Protein AF-A0A2W2BRA9-F1 (afdb_monomer)

pLDDT: mean 92.09, std 8.66, range [53.75, 98.25]

Secondary structure (DSSP, 8-state):
---HHHHHHHHHHHHHHHHHHHTSPPSSS-TTB-TTT-SBSSPHHHHHHHHHHHHTTPPP---GGG-

Solvent-accessible surface area (backbone atoms only — not comparable to full-atom values): 3962 Å² total; per-residue (Å²): 132,80,54,70,66,58,52,51,47,52,48,35,48,50,54,18,52,52,45,43,52,64,44,44,45,48,95,63,87,61,56,58,30,17,75,73,78,74,40,62,56,82,41,72,65,47,52,50,21,55,47,34,24,54,77,65,73,45,73,90,81,74,56,72,95,79,108

Sequence (67 aa):
MTDPVEQVRAQLVLSARVIMTDHWPPTDGRRDWCPICNCHWKCRAMLTAYAYLRLVGAHIWIPPHLG

Organism: NCBI:txid515350

Foldseek 3Di:
DDDPVVVLLVVLQVQLLVLQVQQQADPDDCNQAGPVVRHGPPDPSNVSSVVSCVVNVHDDDHDPVVD

Nearest PDB structures (foldseek):
  3rlm-assembly1_B  TM=3.274E-01  e=2.118E+00  Paracoccus denitrificans PD1222
  3rn1-assembly1_A  TM=2.876E-01  e=2.118E+00  Paracoccus denitrificans PD1222
  3sjl-assembly1_B  TM=2.641E-01  e=2.963E+00  Paracoccus denitrificans PD1222
  8xks-assembly1_J  TM=3.272E-01  e=8.109E+00  Chlamydomonas reinhardtii

Mean predicted aligned error: 3.94 Å

Structure (mmCIF, N/CA/C/O backbone):
data_AF-A0A2W2BRA9-F1
#
_entry.id   AF-A0A2W2BRA9-F1
#
loop_
_atom_site.group_PDB
_atom_site.id
_atom_site.type_symbol
_atom_site.label_atom_id
_atom_site.label_alt_id
_atom_site.label_comp_id
_atom_site.label_asym_id
_atom_site.label_entity_id
_atom_site.label_seq_id
_atom_site.pdbx_PDB_ins_code
_atom_site.Cartn_x
_atom_site.Cartn_y
_atom_site.Cartn_z
_atom_site.occupancy
_atom_site.B_iso_or_equiv
_atom_site.auth_seq_id
_atom_site.auth_comp_id
_atom_site.auth_asym_id
_atom_site.auth_atom_id
_atom_site.pdbx_PDB_model_num
ATOM 1 N N . MET A 1 1 ? -5.614 14.002 22.453 1.00 68.75 1 MET A N 1
ATOM 2 C CA . MET A 1 1 ? -4.794 12.813 22.138 1.00 68.75 1 MET A CA 1
ATOM 3 C C . MET A 1 1 ? -5.612 11.952 21.204 1.00 68.75 1 MET A C 1
ATOM 5 O O . MET A 1 1 ? -6.765 11.698 21.525 1.00 68.75 1 MET A O 1
ATOM 9 N N . THR A 1 2 ? -5.077 11.604 20.038 1.00 75.69 2 THR A N 1
ATOM 10 C CA . THR A 1 2 ? -5.768 10.726 19.087 1.00 75.69 2 THR A CA 1
ATOM 11 C C . THR A 1 2 ? -5.886 9.327 19.689 1.00 75.69 2 THR A C 1
ATOM 13 O O . THR A 1 2 ? -4.949 8.868 20.340 1.00 75.69 2 THR A O 1
ATOM 16 N N . ASP A 1 3 ? -7.033 8.676 19.504 1.00 93.19 3 ASP A N 1
ATOM 17 C CA . ASP A 1 3 ? -7.238 7.277 19.886 1.00 93.19 3 ASP A CA 1
ATOM 18 C C . ASP A 1 3 ? -6.150 6.396 19.229 1.00 93.19 3 ASP A C 1
ATOM 20 O O . ASP A 1 3 ? -5.920 6.528 18.020 1.00 93.19 3 ASP A O 1
ATOM 24 N N . PRO A 1 4 ? -5.457 5.512 19.975 1.00 93.94 4 PRO A N 1
ATOM 25 C CA . PRO A 1 4 ? -4.504 4.562 19.403 1.00 93.94 4 PRO A CA 1
ATOM 26 C C . PRO A 1 4 ? -5.042 3.788 18.190 1.00 93.94 4 PRO A C 1
ATOM 28 O O . PRO A 1 4 ? -4.285 3.516 17.255 1.00 93.94 4 PRO A O 1
ATOM 31 N N . VAL A 1 5 ? -6.341 3.471 18.156 1.00 93.75 5 VAL A N 1
ATOM 32 C CA . VAL A 1 5 ? -6.972 2.785 17.015 1.00 93.75 5 VAL A CA 1
ATOM 33 C C . VAL A 1 5 ? -6.982 3.673 15.770 1.00 93.75 5 VAL A C 1
ATOM 35 O O . VAL A 1 5 ? -6.593 3.230 14.687 1.00 93.75 5 VAL A O 1
ATOM 38 N N . GLU A 1 6 ? -7.363 4.940 15.923 1.00 95.12 6 GLU A N 1
ATOM 39 C CA . GLU A 1 6 ? -7.337 5.944 14.853 1.00 95.12 6 GLU A CA 1
ATOM 40 C C . GLU A 1 6 ? -5.907 6.181 14.344 1.00 95.12 6 GLU A C 1
ATOM 42 O O . GLU A 1 6 ? -5.678 6.279 13.136 1.00 95.12 6 GLU A O 1
ATOM 47 N N . GLN A 1 7 ? -4.917 6.187 15.241 1.00 96.38 7 GLN A N 1
ATOM 48 C CA . GLN A 1 7 ? -3.512 6.325 14.858 1.00 96.38 7 GLN A CA 1
ATOM 49 C C . GLN A 1 7 ? -3.021 5.132 14.023 1.00 96.38 7 GLN A C 1
ATOM 51 O O . GLN A 1 7 ? -2.394 5.330 12.979 1.00 96.38 7 GLN A O 1
ATOM 56 N N . VAL A 1 8 ? -3.330 3.898 14.433 1.00 96.81 8 VAL A N 1
ATOM 57 C CA . VAL A 1 8 ? -2.984 2.691 13.662 1.00 96.81 8 VAL A CA 1
ATOM 58 C C . VAL A 1 8 ? -3.694 2.693 12.309 1.00 96.81 8 VAL A C 1
ATOM 60 O O . VAL A 1 8 ? -3.064 2.419 11.285 1.00 96.81 8 VAL A O 1
ATOM 63 N N . ARG A 1 9 ? -4.979 3.063 12.273 1.00 97.25 9 ARG A N 1
ATOM 64 C CA . ARG A 1 9 ? -5.751 3.195 11.031 1.00 97.25 9 ARG A CA 1
ATOM 65 C C . ARG A 1 9 ? -5.084 4.171 10.063 1.00 97.25 9 ARG A C 1
ATOM 67 O O . ARG A 1 9 ? -4.856 3.819 8.904 1.00 97.25 9 ARG A O 1
ATOM 74 N N . ALA A 1 10 ? -4.742 5.369 10.534 1.00 96.94 10 ALA A N 1
ATOM 75 C CA . ALA A 1 10 ? -4.083 6.389 9.724 1.00 96.94 10 ALA A CA 1
ATOM 76 C C . ALA A 1 10 ? -2.718 5.914 9.206 1.00 96.94 10 ALA A C 1
ATOM 78 O O . ALA A 1 10 ? -2.407 6.092 8.025 1.00 96.94 10 ALA A O 1
ATOM 79 N N . GLN A 1 11 ? -1.934 5.247 10.056 1.00 97.81 11 GLN A N 1
ATOM 80 C CA . GLN A 1 11 ? -0.626 4.722 9.682 1.00 97.81 11 GLN A CA 1
ATOM 81 C C . GLN A 1 11 ? -0.725 3.639 8.601 1.00 97.81 11 GLN A C 1
ATOM 83 O O . GLN A 1 11 ? 0.042 3.670 7.640 1.00 97.81 11 GLN A O 1
ATOM 88 N N . LEU A 1 12 ? -1.687 2.717 8.705 1.00 98.06 12 LEU A N 1
ATOM 89 C CA . LEU A 1 12 ? -1.906 1.678 7.693 1.00 98.06 12 LEU A CA 1
ATOM 90 C C . LEU A 1 12 ? -2.297 2.275 6.337 1.00 98.06 12 LEU A C 1
ATOM 92 O O . LEU A 1 12 ? -1.770 1.848 5.308 1.00 98.06 12 LEU A O 1
ATOM 96 N N . VAL A 1 13 ? -3.166 3.291 6.325 1.00 98.00 13 VAL A N 1
ATOM 97 C CA . VAL A 1 13 ? -3.529 4.009 5.093 1.00 98.00 13 VAL A CA 1
ATOM 98 C C . VAL A 1 13 ? -2.312 4.705 4.490 1.00 98.00 13 VAL A C 1
ATOM 100 O O . VAL A 1 13 ? -2.079 4.588 3.287 1.00 98.00 13 VAL A O 1
ATOM 103 N N . LEU A 1 14 ? -1.522 5.409 5.303 1.00 97.56 14 LEU A N 1
ATOM 104 C CA . LEU A 1 14 ? -0.331 6.114 4.834 1.00 97.56 14 LEU A CA 1
ATOM 105 C C . LEU A 1 14 ? 0.698 5.142 4.246 1.00 97.56 14 LEU A C 1
ATOM 107 O O . LEU A 1 14 ? 1.137 5.325 3.111 1.00 97.56 14 LEU A O 1
ATOM 111 N N . SER A 1 15 ? 1.029 4.078 4.978 1.00 98.06 15 SER A N 1
ATOM 112 C CA . SER A 1 15 ? 1.965 3.050 4.523 1.00 98.06 15 SER A CA 1
ATOM 113 C C . SER A 1 15 ? 1.490 2.376 3.236 1.00 98.06 15 SER A C 1
ATOM 115 O O . SER A 1 15 ? 2.295 2.168 2.331 1.00 98.06 15 SER A O 1
ATOM 117 N N . ALA A 1 16 ? 0.192 2.081 3.109 1.00 98.12 16 ALA A N 1
ATOM 118 C CA . ALA A 1 16 ? -0.356 1.525 1.877 1.00 98.12 16 ALA A CA 1
ATOM 119 C C . ALA A 1 16 ? -0.173 2.475 0.686 1.00 98.12 16 ALA A C 1
ATOM 121 O O . ALA A 1 16 ? 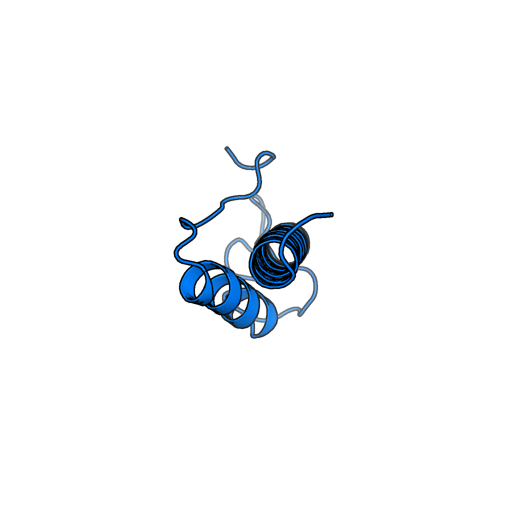0.279 2.039 -0.368 1.00 98.12 16 ALA A O 1
ATOM 122 N N . ARG A 1 17 ? -0.472 3.770 0.847 1.00 97.19 17 ARG A N 1
ATOM 123 C CA . ARG A 1 17 ? -0.340 4.767 -0.230 1.00 97.19 17 ARG A CA 1
ATOM 124 C C . ARG A 1 17 ? 1.102 4.945 -0.691 1.00 97.19 17 ARG A C 1
ATOM 126 O O . ARG A 1 17 ? 1.335 5.006 -1.894 1.00 97.19 17 ARG A O 1
ATOM 133 N N . VAL A 1 18 ? 2.060 4.979 0.235 1.00 96.88 18 VAL A N 1
ATOM 134 C CA . VAL A 1 18 ? 3.491 5.048 -0.109 1.00 96.88 18 VAL A CA 1
ATOM 135 C C . VAL A 1 18 ? 3.893 3.826 -0.933 1.00 96.88 18 VAL A C 1
ATOM 137 O O . VAL A 1 18 ? 4.337 3.980 -2.065 1.00 96.88 18 VAL A O 1
ATOM 140 N N . ILE A 1 19 ? 3.609 2.614 -0.440 1.00 97.25 19 ILE A N 1
ATOM 141 C CA . ILE A 1 19 ? 3.919 1.377 -1.174 1.00 97.25 19 ILE A CA 1
ATOM 142 C C . ILE A 1 19 ? 3.252 1.372 -2.555 1.00 97.25 19 ILE A C 1
ATOM 144 O O . ILE A 1 19 ? 3.877 1.006 -3.546 1.00 97.25 19 ILE A O 1
ATOM 148 N N . MET A 1 20 ? 1.982 1.771 -2.637 1.00 96.56 20 MET A N 1
ATOM 149 C CA . MET A 1 20 ? 1.251 1.796 -3.901 1.00 96.56 20 MET A CA 1
ATOM 150 C C . MET A 1 20 ? 1.800 2.830 -4.875 1.00 96.56 20 MET A C 1
ATOM 152 O O . MET A 1 20 ? 1.729 2.572 -6.064 1.00 96.56 20 MET A O 1
ATOM 156 N N . THR A 1 21 ? 2.340 3.953 -4.402 1.00 95.12 21 THR A N 1
ATOM 157 C CA . THR A 1 21 ? 3.013 4.961 -5.241 1.00 95.12 21 THR A CA 1
ATOM 158 C C . THR A 1 21 ? 4.288 4.377 -5.831 1.00 95.12 21 THR A C 1
ATOM 160 O O . THR A 1 21 ? 4.470 4.369 -7.042 1.00 95.12 21 THR A O 1
ATOM 163 N N . ASP A 1 22 ? 5.131 3.831 -4.962 1.00 95.12 22 ASP A N 1
ATOM 164 C CA . ASP A 1 22 ? 6.481 3.385 -5.288 1.00 95.12 22 ASP A CA 1
ATOM 165 C C . ASP A 1 22 ? 6.483 2.139 -6.188 1.00 95.12 22 ASP A C 1
ATOM 167 O O . ASP A 1 22 ? 7.334 1.974 -7.062 1.00 95.12 22 ASP A O 1
ATOM 171 N N . HIS A 1 23 ? 5.513 1.242 -5.993 1.00 95.69 23 HIS A N 1
ATOM 172 C CA . HIS A 1 23 ? 5.434 -0.031 -6.710 1.00 95.69 23 HIS A CA 1
ATOM 173 C C . HIS A 1 23 ? 4.438 -0.039 -7.876 1.00 95.69 23 HIS A C 1
ATOM 175 O O . HIS A 1 23 ? 4.264 -1.100 -8.495 1.00 95.69 23 HIS A O 1
ATOM 181 N N . TRP A 1 24 ? 3.770 1.080 -8.174 1.00 94.50 24 TRP A N 1
ATOM 182 C CA . TRP A 1 24 ? 2.818 1.130 -9.280 1.00 94.50 24 TRP A CA 1
ATOM 183 C C . TRP A 1 24 ? 3.525 0.908 -10.624 1.00 94.50 24 TRP A C 1
ATOM 185 O O . TRP A 1 24 ? 4.613 1.447 -10.829 1.00 94.50 24 TRP A O 1
ATOM 195 N N . PRO A 1 25 ? 2.942 0.135 -11.556 1.00 92.62 25 PRO A N 1
ATOM 196 C CA . PRO A 1 25 ? 3.521 -0.009 -12.881 1.00 92.62 25 PRO A CA 1
ATOM 197 C C . PRO A 1 25 ? 3.563 1.335 -13.618 1.00 92.62 25 PRO A C 1
ATOM 199 O O . PRO A 1 25 ? 2.593 2.093 -13.542 1.00 92.62 25 PRO A O 1
ATOM 202 N N . PRO A 1 26 ? 4.639 1.636 -14.357 1.00 87.62 26 PRO A N 1
ATOM 203 C CA . PRO A 1 26 ? 4.691 2.837 -15.182 1.00 87.62 26 PRO A CA 1
ATOM 204 C C . PRO A 1 26 ? 3.565 2.837 -16.229 1.00 87.62 26 PRO A C 1
ATOM 206 O O . PRO A 1 26 ? 3.083 1.782 -16.652 1.00 87.62 26 PRO A O 1
ATOM 209 N N . THR A 1 27 ? 3.124 4.027 -16.644 1.00 82.88 27 THR A N 1
ATOM 210 C CA . THR A 1 27 ? 2.086 4.197 -17.681 1.00 82.88 27 THR A CA 1
ATOM 211 C C . THR A 1 27 ? 2.612 3.955 -19.087 1.00 82.88 27 THR A C 1
ATOM 213 O O . THR A 1 27 ? 1.831 3.645 -19.991 1.00 82.88 27 THR A O 1
ATOM 216 N N . ASP A 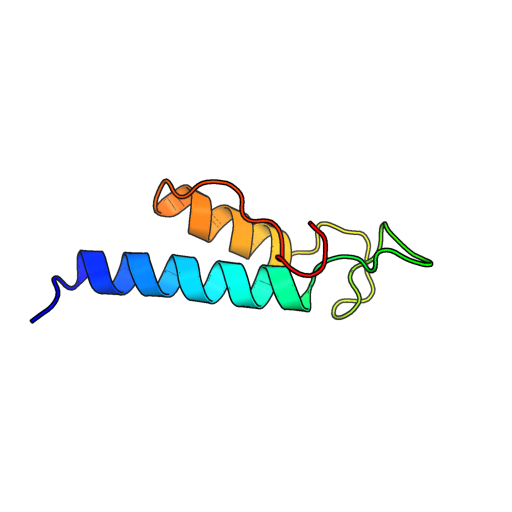1 28 ? 3.923 4.045 -19.269 1.00 83.31 28 ASP A N 1
ATOM 217 C CA . ASP A 1 28 ? 4.653 3.750 -20.487 1.00 83.31 28 ASP A CA 1
ATOM 218 C C . ASP A 1 28 ? 5.531 2.495 -20.333 1.00 83.31 28 ASP A C 1
ATOM 220 O O . ASP A 1 28 ? 5.878 2.041 -19.243 1.00 83.31 28 ASP A O 1
ATOM 224 N N . GLY A 1 29 ? 5.852 1.855 -21.458 1.00 80.50 29 GLY A N 1
ATOM 225 C CA . GLY A 1 29 ? 6.672 0.643 -21.458 1.00 80.50 29 GLY A CA 1
ATOM 226 C C . GLY A 1 29 ? 5.997 -0.565 -20.791 1.00 80.50 29 GLY A C 1
ATOM 227 O O . GLY A 1 29 ? 4.905 -0.982 -21.190 1.00 80.50 29 GLY A O 1
ATOM 228 N N . ARG A 1 30 ? 6.685 -1.189 -19.822 1.00 86.38 30 ARG A N 1
ATOM 229 C CA . ARG A 1 30 ? 6.266 -2.448 -19.170 1.00 86.38 30 ARG A CA 1
ATOM 230 C C . ARG A 1 30 ? 5.179 -2.210 -18.113 1.00 86.38 30 ARG A C 1
ATOM 232 O O . ARG A 1 30 ? 5.431 -2.290 -16.913 1.00 86.38 30 ARG A O 1
ATOM 239 N N . ARG A 1 31 ? 3.957 -1.955 -18.585 1.00 87.62 31 ARG A N 1
ATOM 240 C CA . ARG A 1 31 ? 2.751 -1.674 -17.775 1.00 87.62 31 ARG A CA 1
ATOM 241 C C . ARG A 1 31 ? 2.314 -2.810 -16.839 1.00 87.62 31 ARG A C 1
ATOM 243 O O . ARG A 1 31 ? 1.458 -2.614 -15.984 1.00 87.62 31 ARG A O 1
ATOM 250 N N . ASP A 1 32 ? 2.872 -3.999 -17.004 1.00 91.44 32 ASP A N 1
ATOM 251 C CA . ASP A 1 32 ? 2.610 -5.200 -16.211 1.00 91.44 32 ASP A CA 1
ATOM 252 C C . ASP A 1 32 ? 3.747 -5.534 -15.227 1.00 91.44 32 ASP A C 1
ATOM 254 O O . ASP A 1 32 ? 3.693 -6.561 -14.550 1.00 91.44 32 ASP A O 1
ATOM 258 N N . TRP A 1 33 ? 4.764 -4.672 -15.103 1.00 94.94 33 TRP A N 1
ATOM 259 C CA . TRP A 1 33 ? 5.920 -4.887 -14.227 1.00 94.94 33 TRP A CA 1
ATOM 260 C C . TRP A 1 33 ? 5.987 -3.867 -13.091 1.00 94.94 33 TRP A C 1
ATOM 262 O O . TRP A 1 33 ? 5.691 -2.687 -13.253 1.00 94.94 33 TRP A O 1
ATOM 272 N N . CYS A 1 34 ? 6.423 -4.330 -11.920 1.00 95.62 34 CYS A N 1
ATOM 273 C CA . CYS A 1 34 ? 6.747 -3.464 -10.794 1.00 95.62 34 CYS A CA 1
ATOM 274 C C . CYS A 1 34 ? 8.139 -2.833 -10.997 1.00 95.62 34 CYS A C 1
ATOM 276 O O . CYS A 1 34 ? 9.107 -3.589 -11.132 1.00 95.62 34 CYS A O 1
ATOM 278 N N . PRO A 1 35 ? 8.277 -1.494 -10.941 1.00 93.56 35 PRO A N 1
ATOM 279 C CA . PRO A 1 35 ? 9.552 -0.818 -11.200 1.00 93.56 35 PRO A CA 1
ATOM 280 C C . PRO A 1 35 ? 10.603 -1.059 -10.106 1.00 93.56 35 PRO A C 1
ATOM 282 O O . PRO A 1 35 ? 11.795 -1.030 -10.388 1.00 93.56 35 PRO A O 1
ATOM 285 N N . ILE A 1 36 ? 10.176 -1.345 -8.870 1.00 95.94 36 ILE A N 1
ATOM 286 C CA . ILE A 1 36 ? 11.082 -1.587 -7.734 1.00 95.94 36 ILE A CA 1
ATOM 287 C C . ILE A 1 36 ? 11.461 -3.061 -7.605 1.00 95.94 36 ILE A C 1
ATOM 289 O O . ILE A 1 36 ? 12.625 -3.395 -7.413 1.00 95.94 36 ILE A O 1
ATOM 293 N N . CYS A 1 37 ? 10.479 -3.964 -7.681 1.00 96.94 37 CYS A N 1
ATOM 294 C CA . CYS A 1 37 ? 10.729 -5.395 -7.481 1.00 96.94 37 CYS A CA 1
ATOM 295 C C . CYS A 1 37 ? 11.234 -6.101 -8.744 1.00 96.94 37 CYS A C 1
ATOM 297 O O . CYS A 1 37 ? 11.675 -7.243 -8.646 1.00 96.94 37 CYS A O 1
ATOM 299 N N . ASN A 1 38 ? 11.112 -5.459 -9.912 1.00 94.25 38 ASN A N 1
ATOM 300 C CA . ASN A 1 38 ? 11.418 -6.030 -11.222 1.00 94.25 38 ASN A CA 1
ATOM 301 C C . ASN A 1 38 ? 10.778 -7.417 -11.435 1.00 94.25 38 ASN A C 1
ATOM 303 O O . ASN A 1 38 ? 11.422 -8.379 -11.846 1.00 94.25 38 ASN A O 1
ATOM 307 N N . CYS A 1 39 ? 9.491 -7.523 -11.105 1.00 95.56 39 CYS A N 1
ATOM 308 C CA . CYS A 1 39 ? 8.677 -8.719 -11.300 1.00 95.56 39 CYS A CA 1
ATOM 309 C C . CYS A 1 39 ? 7.294 -8.328 -11.825 1.00 95.56 39 CYS A C 1
ATOM 311 O O . CYS A 1 39 ? 6.924 -7.151 -11.787 1.00 95.56 39 CYS A O 1
ATOM 313 N N . HIS A 1 40 ? 6.500 -9.314 -12.249 1.00 95.00 40 HIS A N 1
ATOM 314 C CA . HIS A 1 40 ? 5.117 -9.060 -12.646 1.0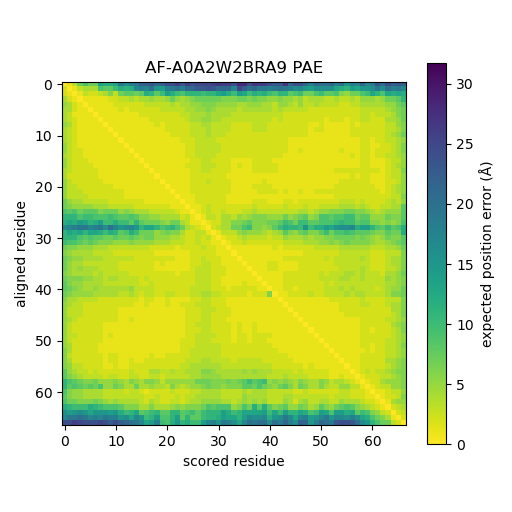0 95.00 40 HIS A CA 1
ATOM 315 C C . HIS A 1 40 ? 4.313 -8.422 -11.511 1.00 95.00 40 HIS A C 1
ATOM 317 O O . HIS A 1 40 ? 4.417 -8.796 -10.335 1.00 95.00 40 HIS A O 1
ATOM 323 N N . TRP A 1 41 ? 3.506 -7.440 -11.884 1.00 92.81 41 TRP A N 1
ATOM 324 C CA . TRP A 1 41 ? 2.522 -6.826 -11.018 1.00 92.81 41 TRP A CA 1
ATOM 325 C C . TRP 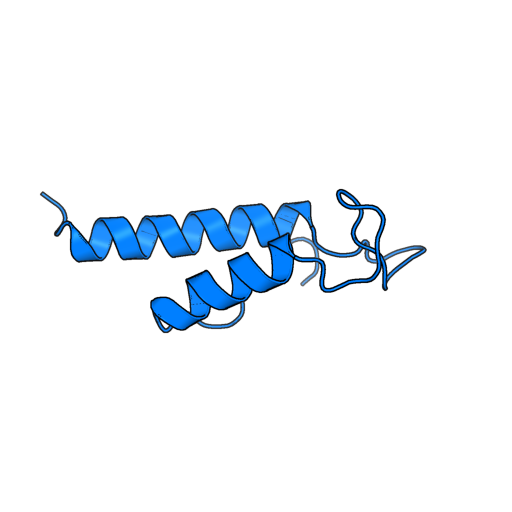A 1 41 ? 1.285 -7.740 -10.917 1.00 92.81 41 TRP A C 1
ATOM 327 O O . TRP A 1 41 ? 0.835 -8.300 -11.910 1.00 92.81 41 TRP A O 1
ATOM 337 N N . LYS A 1 42 ? 0.679 -7.952 -9.744 1.00 95.12 42 LYS A N 1
ATOM 338 C CA . LYS A 1 42 ? 0.946 -7.341 -8.430 1.00 95.12 42 LYS A CA 1
ATOM 339 C C . LYS A 1 42 ? 2.070 -8.059 -7.680 1.00 95.12 42 LYS A C 1
ATOM 341 O O . LYS A 1 42 ? 1.939 -9.229 -7.332 1.00 95.12 42 LYS A O 1
ATOM 346 N N . CYS A 1 43 ? 3.131 -7.326 -7.348 1.00 97.56 43 CYS A N 1
ATOM 347 C CA . CYS A 1 43 ? 4.207 -7.830 -6.497 1.00 97.56 43 CYS A CA 1
ATOM 348 C C . CYS A 1 43 ? 3.757 -7.955 -5.027 1.00 97.56 43 CYS A C 1
ATOM 350 O O . CYS A 1 43 ? 2.712 -7.435 -4.624 1.00 97.56 43 CYS A O 1
ATOM 352 N N . ARG A 1 44 ? 4.574 -8.607 -4.187 1.00 98.25 44 ARG A N 1
ATOM 353 C CA . ARG A 1 44 ? 4.250 -8.835 -2.767 1.00 98.25 44 ARG A CA 1
ATOM 354 C C . ARG A 1 44 ? 3.952 -7.544 -2.000 1.00 98.25 44 ARG A C 1
ATOM 356 O O . ARG A 1 44 ? 3.009 -7.518 -1.218 1.00 98.25 44 ARG A O 1
ATOM 363 N N . ALA A 1 45 ? 4.714 -6.479 -2.249 1.00 97.88 45 ALA A N 1
ATOM 364 C CA . ALA A 1 45 ? 4.507 -5.186 -1.602 1.00 97.88 45 ALA A CA 1
ATOM 365 C C . ALA A 1 45 ? 3.118 -4.609 -1.926 1.00 97.88 45 ALA A C 1
ATOM 367 O O . ALA A 1 45 ? 2.376 -4.232 -1.020 1.00 97.88 45 ALA A O 1
ATOM 368 N N . MET A 1 46 ? 2.709 -4.654 -3.199 1.00 96.94 46 MET A N 1
ATOM 369 C CA . MET A 1 46 ? 1.366 -4.242 -3.615 1.00 96.94 46 MET A CA 1
ATOM 370 C C . MET A 1 46 ? 0.267 -5.058 -2.934 1.00 96.94 46 MET A C 1
ATO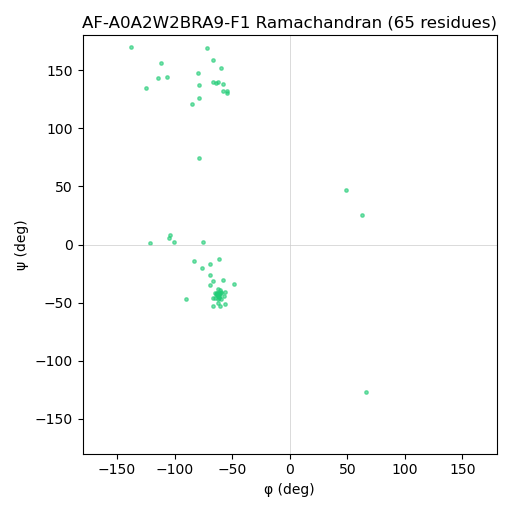M 372 O O . MET A 1 46 ? -0.730 -4.489 -2.494 1.00 96.94 46 MET A O 1
ATOM 376 N N . LEU A 1 47 ? 0.440 -6.378 -2.812 1.00 97.50 47 LEU A N 1
ATOM 377 C CA . LEU A 1 47 ? -0.518 -7.228 -2.096 1.00 97.50 47 LEU A CA 1
ATOM 378 C C . LEU A 1 47 ? -0.641 -6.826 -0.618 1.00 97.50 47 LEU A C 1
ATOM 380 O O . LEU A 1 47 ? -1.759 -6.727 -0.112 1.00 97.50 47 LEU A O 1
ATOM 384 N N . THR A 1 48 ? 0.476 -6.524 0.049 1.00 97.94 48 THR A N 1
ATOM 385 C CA . THR A 1 48 ? 0.482 -6.011 1.429 1.00 97.94 48 THR A CA 1
ATOM 386 C C . THR A 1 48 ? -0.243 -4.671 1.540 1.00 97.94 48 THR A C 1
ATOM 388 O O . THR A 1 48 ? -1.065 -4.497 2.436 1.00 97.94 48 THR A O 1
ATOM 391 N N . ALA A 1 49 ? -0.012 -3.739 0.614 1.00 98.00 49 ALA A N 1
ATOM 392 C CA . ALA A 1 49 ? -0.686 -2.443 0.631 1.00 98.00 49 ALA A CA 1
ATOM 393 C C . ALA A 1 49 ? -2.209 -2.572 0.461 1.00 98.00 49 ALA A C 1
ATOM 395 O O . ALA A 1 49 ? -2.974 -1.965 1.213 1.00 98.00 49 ALA A O 1
ATOM 396 N N . TYR A 1 50 ? -2.667 -3.428 -0.461 1.00 96.56 50 TYR A N 1
ATOM 397 C CA . TYR A 1 50 ? -4.094 -3.742 -0.585 1.00 96.56 50 TYR A CA 1
ATOM 398 C C . TYR A 1 50 ? -4.661 -4.370 0.693 1.00 96.56 50 TYR A C 1
ATOM 400 O O . TYR A 1 50 ? -5.790 -4.058 1.076 1.00 96.56 50 TYR A O 1
ATOM 408 N N . ALA A 1 51 ? -3.898 -5.242 1.358 1.00 97.50 51 A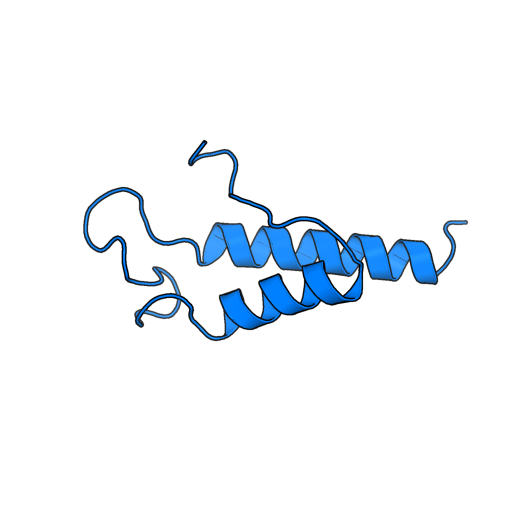LA A N 1
ATOM 409 C CA . ALA A 1 51 ? -4.311 -5.840 2.623 1.00 97.50 51 ALA A CA 1
ATOM 410 C C . ALA A 1 51 ? -4.446 -4.786 3.734 1.00 97.50 51 ALA A C 1
ATOM 412 O O . ALA A 1 51 ? -5.441 -4.804 4.452 1.00 97.50 51 ALA A O 1
ATOM 413 N N . TYR A 1 52 ? -3.519 -3.829 3.836 1.00 97.81 52 TYR A N 1
ATOM 414 C CA . TYR A 1 52 ? -3.604 -2.727 4.802 1.00 97.81 52 TYR A CA 1
ATOM 415 C C . TYR A 1 52 ? -4.859 -1.877 4.608 1.00 97.81 52 TYR A C 1
ATOM 417 O O . TYR A 1 52 ? -5.573 -1.638 5.579 1.00 97.81 52 TYR A O 1
ATOM 425 N N . LEU A 1 53 ? -5.183 -1.488 3.369 1.00 97.81 53 LEU A N 1
ATOM 426 C CA . 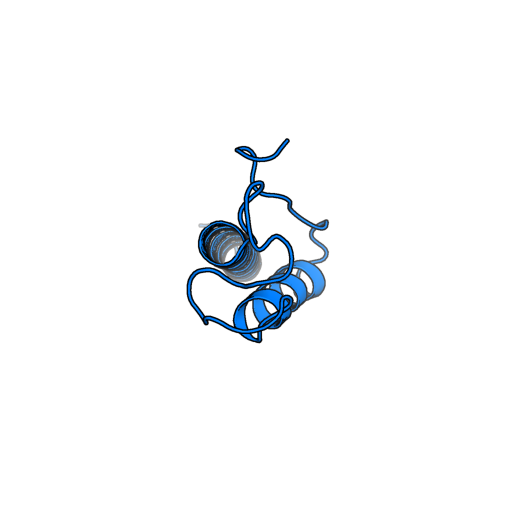LEU A 1 53 ? -6.422 -0.753 3.084 1.00 97.81 53 LEU A CA 1
ATOM 427 C C . LEU A 1 53 ? -7.663 -1.575 3.456 1.00 97.81 53 LEU A C 1
ATOM 429 O O . LEU A 1 53 ? -8.586 -1.051 4.079 1.00 97.81 53 LEU A O 1
ATOM 433 N N . ARG A 1 54 ? -7.663 -2.877 3.139 1.00 96.69 54 ARG A N 1
ATOM 434 C CA . ARG A 1 54 ? -8.770 -3.785 3.469 1.00 96.69 54 ARG A CA 1
ATOM 435 C C . ARG A 1 54 ? -8.982 -3.920 4.977 1.00 96.69 54 ARG A C 1
ATOM 437 O O . ARG A 1 54 ? -10.127 -3.875 5.412 1.00 96.69 54 ARG A O 1
ATOM 444 N N . LEU A 1 55 ? -7.911 -4.070 5.758 1.00 96.88 55 LEU A N 1
ATOM 445 C CA . LEU A 1 55 ? -7.981 -4.229 7.217 1.00 96.88 55 LEU A CA 1
ATOM 446 C C . LEU A 1 55 ? -8.683 -3.056 7.906 1.00 96.88 55 LEU A C 1
ATOM 448 O O . LEU A 1 55 ? -9.332 -3.246 8.928 1.00 96.88 55 LEU A O 1
ATOM 452 N N . VAL A 1 56 ? -8.584 -1.858 7.332 1.00 96.62 56 VAL A N 1
ATOM 453 C CA . VAL A 1 56 ? -9.193 -0.643 7.886 1.00 96.62 56 VAL A CA 1
ATOM 454 C C . VAL A 1 56 ? -10.453 -0.201 7.137 1.00 96.62 56 VAL A C 1
ATOM 456 O O . VAL A 1 56 ? -10.972 0.885 7.388 1.00 96.62 56 VAL A O 1
ATOM 459 N N . GLY A 1 57 ? -10.960 -1.008 6.201 1.00 95.56 57 GLY A N 1
ATOM 460 C CA . GLY A 1 57 ? -12.137 -0.665 5.397 1.00 95.56 57 GLY A CA 1
ATOM 461 C C . GLY A 1 57 ? -11.949 0.574 4.512 1.00 95.56 57 GLY A C 1
ATOM 462 O O . GLY A 1 57 ? -12.922 1.258 4.206 1.00 95.56 57 GLY A O 1
ATOM 463 N N . ALA A 1 58 ? -10.712 0.905 4.133 1.00 92.94 58 ALA A N 1
ATOM 464 C CA . ALA A 1 58 ? -10.437 1.973 3.180 1.00 92.94 58 ALA A CA 1
ATOM 465 C C . ALA A 1 58 ? -10.660 1.485 1.740 1.00 92.94 58 ALA A C 1
ATOM 467 O O . ALA A 1 58 ? -10.418 0.323 1.407 1.00 92.94 58 ALA A O 1
ATOM 468 N N . HIS A 1 59 ? -11.100 2.393 0.870 1.00 86.75 59 HIS A N 1
ATOM 469 C CA . HIS A 1 59 ? -11.263 2.100 -0.551 1.00 86.75 59 HIS A CA 1
ATOM 470 C C . HIS A 1 59 ? -9.917 1.852 -1.236 1.00 86.75 59 HIS A C 1
ATOM 472 O O . HIS A 1 59 ? -8.865 2.293 -0.767 1.00 86.75 59 HIS A O 1
ATOM 478 N N . ILE A 1 60 ? -9.973 1.164 -2.381 1.00 85.88 60 ILE A N 1
ATOM 479 C CA . ILE A 1 60 ? -8.824 1.044 -3.277 1.00 85.88 60 ILE A CA 1
ATOM 480 C C . ILE A 1 60 ? -8.325 2.448 -3.607 1.00 85.88 60 ILE A C 1
ATOM 482 O O . ILE A 1 60 ? -9.100 3.336 -3.952 1.00 85.88 60 ILE A O 1
ATOM 486 N N . TRP A 1 61 ? -7.017 2.622 -3.491 1.00 91.31 61 TRP A N 1
ATOM 487 C CA . TRP A 1 61 ? -6.342 3.859 -3.821 1.00 91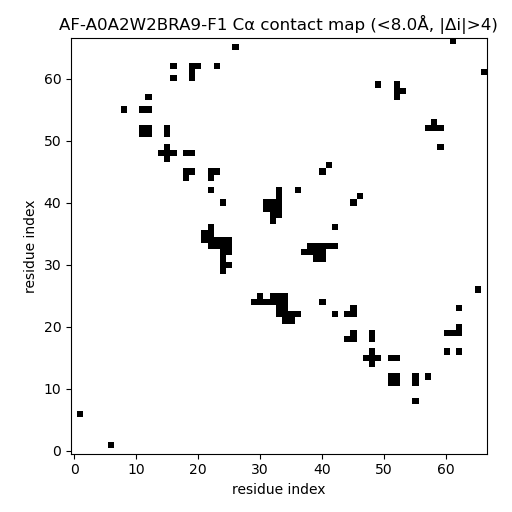.31 61 TRP A CA 1
ATOM 488 C C . TRP A 1 61 ? -5.571 3.697 -5.132 1.00 91.31 61 TRP A C 1
ATOM 490 O O . TRP A 1 61 ? -5.043 2.623 -5.416 1.00 91.31 61 TRP A O 1
ATOM 500 N N . ILE A 1 62 ? -5.530 4.754 -5.935 1.00 90.38 62 ILE A N 1
ATOM 501 C CA . ILE A 1 62 ? -4.757 4.833 -7.177 1.00 90.38 62 ILE A CA 1
ATOM 502 C C . ILE A 1 62 ? -3.870 6.07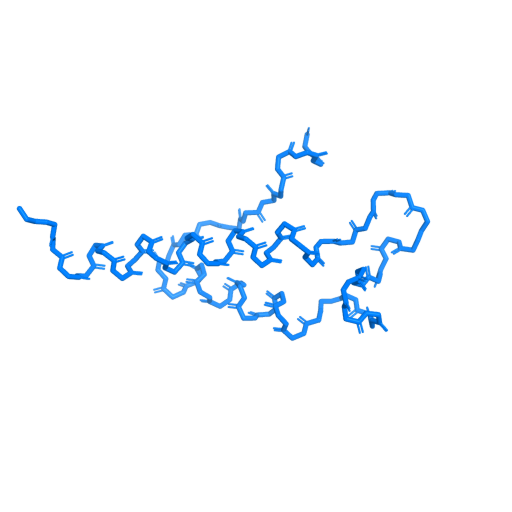7 -7.049 1.00 90.38 62 ILE A C 1
ATOM 504 O O . ILE A 1 62 ? -4.378 7.112 -6.601 1.00 90.38 62 ILE A O 1
ATOM 508 N N . PRO A 1 63 ? -2.571 6.005 -7.387 1.00 88.56 63 PRO A N 1
ATOM 509 C CA . PRO A 1 63 ? -1.697 7.163 -7.302 1.00 88.56 63 PRO A CA 1
ATOM 510 C C . PRO A 1 63 ? -2.205 8.342 -8.151 1.00 88.56 63 PRO A C 1
ATOM 512 O O . PRO A 1 63 ? -2.522 8.153 -9.323 1.00 88.56 63 PRO A O 1
ATOM 515 N N . PRO A 1 64 ? -2.268 9.570 -7.601 1.00 78.31 64 PRO A N 1
ATOM 516 C CA . PRO A 1 64 ? -2.898 10.711 -8.270 1.00 78.31 64 PRO A CA 1
ATOM 517 C C . PRO A 1 64 ? -2.136 11.224 -9.495 1.00 78.31 64 PRO A C 1
ATOM 519 O O . PRO A 1 64 ? -2.718 11.917 -10.312 1.00 78.31 64 PRO A O 1
ATOM 522 N N . HIS A 1 65 ? -0.859 10.874 -9.661 1.00 71.38 65 HIS A N 1
ATOM 523 C CA . HIS A 1 65 ? -0.097 11.202 -10.873 1.00 71.38 65 HIS A CA 1
ATOM 524 C C . HIS A 1 65 ? -0.474 10.320 -12.082 1.00 71.38 65 HIS A C 1
ATOM 526 O O . HIS A 1 65 ? 0.129 10.446 -13.143 1.00 71.38 65 HIS A O 1
ATOM 532 N N . LEU A 1 66 ? -1.445 9.416 -11.914 1.00 65.38 66 LEU A N 1
ATOM 533 C CA . LEU A 1 66 ? -1.911 8.462 -12.923 1.00 65.38 66 LEU A CA 1
ATOM 534 C C . LEU A 1 66 ? -3.410 8.603 -13.233 1.00 65.38 66 LEU A C 1
ATOM 536 O O . LEU A 1 66 ? -3.937 7.797 -14.002 1.00 65.38 66 LEU A O 1
ATOM 540 N N . GLY A 1 67 ? -4.090 9.558 -12.589 1.00 53.75 67 GLY A N 1
ATOM 541 C CA . GLY A 1 67 ? -5.525 9.821 -12.721 1.00 53.75 67 GLY A CA 1
ATOM 542 C C . GLY A 1 67 ? -5.823 11.118 -13.452 1.00 53.75 67 GLY A C 1
ATOM 543 O O . GLY A 1 67 ? -4.949 12.012 -13.448 1.00 53.75 67 GLY A O 1
#

Radius of gyration: 13.22 Å; Cα contacts (8 Å, |Δi|>4): 72; chains: 1; bounding box: 24×22×44 Å